Protein AF-A0A1W6MXY0-F1 (afdb_monomer)

Secondary structure (DSSP, 8-state):
-GGGGS-GGGS-HHHHHHHHHHHHHHHHHHHHH-GGG--HHHHHHHHHHHHHHHHHHHHHHHHHS-----

Solvent-accessible surface area (backbone atoms only — not comparable to full-atom values): 4138 Å² total; per-residue (Å²): 123,80,75,69,78,54,60,71,91,78,45,58,68,70,57,45,51,49,42,51,47,54,50,49,53,51,31,44,49,34,46,74,77,39,58,91,77,45,49,74,66,32,52,51,52,44,51,51,51,50,52,53,51,50,50,50,50,50,51,51,49,54,68,72,45,72,78,73,84,126

Mean predicted aligned error: 10.38 Å

Sequence (70 aa):
METCDKPVAEMATGDALKCAWDKGVDALSTVVHSPGSASINDWALAFLAALVLLNLLLLVLRLLLPSRPL

Organism: NCBI:txid655015

pLDDT: mean 76.12, std 10.46, range [47.69, 91.75]

Structure (mmCIF, N/CA/C/O backbone):
data_AF-A0A1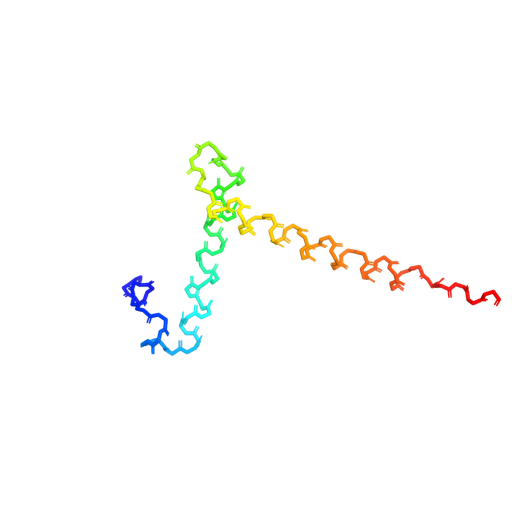W6MXY0-F1
#
_entry.id   AF-A0A1W6MXY0-F1
#
loop_
_atom_site.group_PDB
_atom_site.id
_atom_site.type_symbol
_atom_site.label_atom_id
_atom_site.label_alt_id
_atom_site.label_comp_id
_atom_site.label_asym_id
_atom_site.label_entity_id
_atom_site.label_seq_id
_atom_site.pdbx_PDB_ins_code
_atom_site.Cartn_x
_atom_site.Cartn_y
_atom_site.Cartn_z
_atom_site.occupancy
_atom_site.B_iso_or_equiv
_atom_site.auth_seq_id
_atom_site.auth_comp_id
_atom_site.auth_asym_id
_atom_site.auth_atom_id
_atom_site.pdbx_PDB_model_num
ATOM 1 N N . MET A 1 1 ? -2.074 -9.905 -19.144 1.00 48.75 1 MET A N 1
ATOM 2 C CA . MET A 1 1 ? -0.991 -9.155 -18.476 1.00 48.75 1 MET A CA 1
ATOM 3 C C . MET A 1 1 ? -0.320 -8.140 -19.409 1.00 48.75 1 MET A C 1
ATOM 5 O O . MET A 1 1 ? 0.231 -7.189 -18.896 1.00 48.75 1 MET A O 1
ATOM 9 N N . GLU A 1 2 ? -0.455 -8.245 -20.743 1.00 54.03 2 GLU A N 1
ATOM 10 C CA . GLU A 1 2 ? 0.054 -7.243 -21.715 1.00 54.03 2 GLU A CA 1
ATOM 11 C C . GLU A 1 2 ? -0.635 -5.866 -21.685 1.00 54.03 2 GLU A C 1
ATOM 13 O O . GLU A 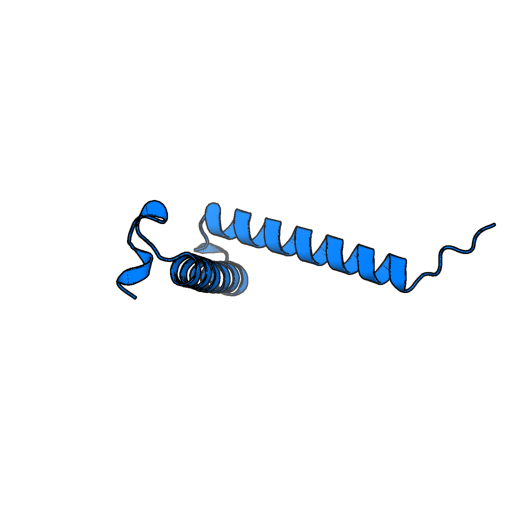1 2 ? -0.118 -4.892 -22.223 1.00 54.03 2 GLU A O 1
ATOM 18 N N . THR A 1 3 ? -1.823 -5.753 -21.092 1.00 54.53 3 THR A N 1
ATOM 19 C CA . THR A 1 3 ? -2.573 -4.491 -21.074 1.00 54.53 3 THR A CA 1
ATOM 20 C C . THR A 1 3 ? -2.053 -3.499 -20.039 1.00 54.53 3 THR A C 1
ATOM 22 O O . THR A 1 3 ? -2.220 -2.307 -20.252 1.00 54.53 3 THR A O 1
ATOM 25 N N . CYS A 1 4 ? -1.387 -3.952 -18.970 1.00 60.44 4 CYS A N 1
ATOM 26 C CA . CYS A 1 4 ? -0.939 -3.089 -17.869 1.00 60.44 4 CYS A CA 1
ATOM 27 C C . CYS A 1 4 ? 0.422 -2.400 -18.098 1.00 60.44 4 CYS A C 1
ATOM 29 O O . CYS A 1 4 ? 0.853 -1.628 -17.236 1.00 60.44 4 CYS A O 1
ATOM 31 N N . ASP A 1 5 ? 1.071 -2.666 -19.239 1.00 64.06 5 ASP A N 1
ATOM 32 C CA . ASP A 1 5 ? 2.331 -2.038 -19.670 1.00 64.06 5 ASP A CA 1
ATOM 33 C C . ASP A 1 5 ? 2.123 -0.823 -20.587 1.00 64.06 5 ASP A C 1
ATOM 35 O O . ASP A 1 5 ? 3.058 -0.065 -20.849 1.00 64.06 5 ASP A O 1
ATOM 39 N N . LYS A 1 6 ? 0.896 -0.606 -21.075 1.00 64.25 6 LYS A N 1
ATOM 40 C CA . LYS A 1 6 ? 0.572 0.561 -21.903 1.00 64.25 6 LYS A CA 1
ATOM 41 C C . LYS A 1 6 ? 0.479 1.832 -21.048 1.00 64.25 6 LYS A C 1
ATOM 43 O O . LYS A 1 6 ? 0.187 1.758 -19.855 1.00 64.25 6 LYS A O 1
ATOM 48 N N . PRO A 1 7 ? 0.721 3.024 -21.613 1.00 63.62 7 PRO A N 1
ATOM 49 C CA . PRO A 1 7 ? 0.494 4.267 -20.887 1.00 63.62 7 PRO A CA 1
ATOM 50 C C . PRO A 1 7 ? -0.994 4.413 -20.542 1.00 63.62 7 PRO A C 1
ATOM 52 O O . PRO A 1 7 ? -1.866 4.106 -21.352 1.00 63.62 7 PRO A O 1
ATOM 55 N N . VAL A 1 8 ? -1.292 4.927 -19.344 1.00 63.25 8 VAL A N 1
ATOM 56 C CA . VAL A 1 8 ? -2.669 5.083 -18.824 1.00 63.25 8 VAL A CA 1
ATOM 57 C C . VAL A 1 8 ? -3.564 5.892 -19.777 1.00 63.25 8 VAL A C 1
ATOM 59 O O . VAL A 1 8 ? -4.765 5.659 -19.837 1.00 63.25 8 VAL A O 1
ATOM 62 N N . ALA A 1 9 ? -2.976 6.798 -20.563 1.00 67.81 9 ALA A N 1
ATOM 63 C CA . ALA A 1 9 ? -3.670 7.599 -21.571 1.00 67.81 9 ALA A CA 1
ATOM 64 C C . ALA A 1 9 ? -4.250 6.780 -22.743 1.00 67.81 9 ALA A C 1
ATOM 66 O O . ALA A 1 9 ? -5.165 7.249 -23.414 1.00 67.81 9 ALA A O 1
ATOM 67 N N . GLU A 1 10 ? -3.738 5.573 -22.985 1.00 72.31 10 GLU A N 1
ATOM 68 C CA . GLU A 1 10 ? -4.180 4.680 -24.064 1.00 72.31 10 GLU A CA 1
ATOM 69 C C . GLU A 1 10 ? -5.076 3.535 -23.560 1.00 72.31 10 GLU A C 1
ATOM 71 O O . GLU A 1 10 ? -5.497 2.684 -24.346 1.00 72.31 10 GLU A O 1
ATOM 76 N N . MET A 1 11 ? -5.378 3.491 -22.258 1.00 69.69 11 MET A N 1
ATOM 77 C CA . MET A 1 11 ? -6.227 2.459 -21.664 1.00 69.69 11 MET A CA 1
ATOM 78 C C . MET A 1 11 ? -7.667 2.931 -21.483 1.00 69.69 11 MET A C 1
ATOM 80 O O . MET A 1 11 ? -7.933 4.081 -21.131 1.00 69.69 11 MET A O 1
ATOM 84 N N . ALA A 1 12 ? -8.611 1.999 -21.623 1.00 77.38 12 ALA A N 1
ATOM 85 C CA . ALA A 1 12 ? -9.949 2.205 -21.094 1.00 77.38 12 ALA A CA 1
ATOM 86 C C . ALA A 1 12 ? -9.867 2.367 -19.566 1.00 77.38 12 ALA A C 1
ATOM 88 O O . ALA A 1 12 ? -9.135 1.642 -18.890 1.00 77.38 12 ALA A O 1
ATOM 89 N N . THR A 1 13 ? -10.642 3.293 -19.000 1.00 72.38 13 THR A N 1
ATOM 90 C CA . THR A 1 13 ? -10.632 3.592 -17.556 1.00 72.38 13 THR A CA 1
ATOM 91 C C . THR A 1 13 ? -10.875 2.358 -16.687 1.00 72.38 13 THR A C 1
ATOM 93 O O . THR A 1 13 ? -10.260 2.234 -15.632 1.00 72.38 13 THR A O 1
ATOM 96 N N . GLY A 1 14 ? -11.715 1.420 -17.139 1.00 75.50 14 GLY A N 1
ATOM 97 C CA . GLY A 1 14 ? -11.942 0.145 -16.449 1.00 75.50 14 GLY A CA 1
ATOM 98 C C . GLY A 1 14 ? -10.697 -0.746 -16.377 1.00 75.50 14 GLY A C 1
ATOM 99 O O . GLY A 1 14 ? -10.424 -1.330 -15.329 1.00 75.50 14 GLY A O 1
ATOM 100 N N . ASP A 1 15 ? -9.903 -0.794 -17.447 1.00 75.94 15 ASP A N 1
ATOM 101 C CA . ASP A 1 15 ? -8.662 -1.574 -17.494 1.00 75.94 15 ASP A CA 1
ATOM 102 C C . ASP A 1 15 ? -7.552 -0.901 -16.681 1.00 75.94 15 ASP A C 1
ATOM 104 O O . ASP A 1 15 ? -6.824 -1.576 -15.956 1.00 75.94 15 ASP A O 1
ATOM 108 N N . ALA A 1 16 ? -7.482 0.434 -16.709 1.00 75.31 16 ALA A N 1
ATOM 109 C CA . ALA A 1 16 ? -6.544 1.201 -15.893 1.00 75.31 16 ALA A CA 1
ATOM 110 C C . ALA A 1 16 ? -6.793 1.005 -14.387 1.00 75.31 16 ALA A C 1
ATOM 112 O O . ALA A 1 16 ? -5.850 0.778 -13.626 1.00 75.31 16 ALA A O 1
ATOM 113 N N . LEU A 1 17 ? -8.060 1.041 -13.957 1.00 77.31 17 LEU A N 1
ATOM 114 C CA . LEU A 1 17 ? -8.455 0.766 -12.571 1.00 77.31 17 LEU A CA 1
ATOM 115 C C . LEU A 1 17 ? -8.099 -0.660 -12.154 1.00 77.31 17 LEU A C 1
ATOM 117 O O . LEU A 1 17 ? -7.585 -0.866 -11.056 1.00 77.31 17 LEU A O 1
ATOM 121 N N . LYS A 1 18 ? -8.328 -1.635 -13.036 1.00 80.44 18 LYS A N 1
ATOM 122 C CA . LYS A 1 18 ? -7.990 -3.034 -12.773 1.00 80.44 18 LYS A CA 1
ATOM 123 C C . LYS A 1 18 ? -6.478 -3.240 -12.649 1.00 80.44 18 LYS A C 1
ATOM 125 O O . LYS A 1 18 ? -6.029 -3.871 -11.701 1.00 80.44 18 LYS A O 1
ATOM 130 N N . CYS A 1 19 ? -5.689 -2.624 -13.527 1.00 78.88 19 CYS A N 1
ATOM 131 C CA . CYS A 1 19 ? -4.229 -2.654 -13.448 1.00 78.88 19 CYS A CA 1
ATOM 132 C C . CYS A 1 19 ? -3.689 -1.964 -12.187 1.00 78.88 19 CYS A C 1
ATOM 134 O O . CYS A 1 19 ? -2.740 -2.451 -11.575 1.00 78.88 19 CYS A O 1
ATOM 136 N N . ALA A 1 20 ? -4.280 -0.834 -11.788 1.00 77.38 20 ALA A N 1
ATOM 137 C CA . ALA A 1 20 ? -3.910 -0.148 -10.553 1.00 77.38 20 ALA A CA 1
ATOM 138 C C . ALA A 1 20 ? -4.246 -0.994 -9.316 1.00 77.38 20 ALA A C 1
ATOM 140 O O . ALA A 1 20 ? -3.449 -1.050 -8.382 1.00 77.38 20 ALA A O 1
ATOM 141 N N . TRP A 1 21 ? -5.394 -1.677 -9.331 1.00 81.50 21 TRP A N 1
ATOM 142 C CA . TRP A 1 21 ? -5.797 -2.599 -8.274 1.00 81.50 21 TRP A CA 1
ATOM 143 C C . TRP A 1 21 ? -4.830 -3.776 -8.147 1.00 81.50 21 TRP A C 1
ATOM 145 O O . TRP A 1 21 ? -4.310 -4.014 -7.060 1.00 81.50 21 TRP A O 1
ATOM 155 N N . ASP A 1 22 ? -4.523 -4.454 -9.255 1.00 81.50 22 ASP A N 1
ATOM 156 C CA . ASP A 1 22 ? -3.614 -5.603 -9.251 1.00 81.50 22 ASP A CA 1
ATOM 157 C C . ASP A 1 22 ? -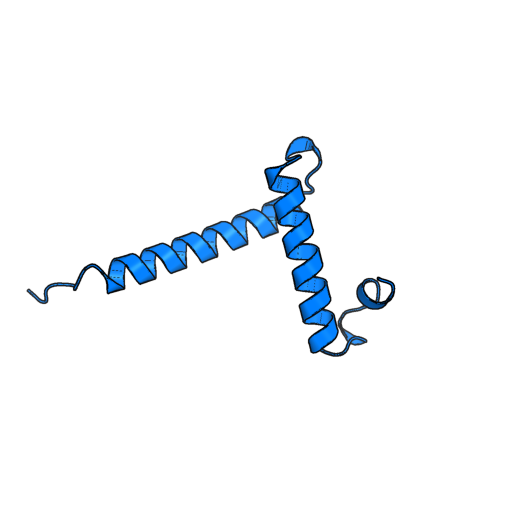2.206 -5.198 -8.776 1.00 81.50 22 ASP A C 1
ATOM 159 O O . ASP A 1 22 ? -1.636 -5.863 -7.911 1.00 81.50 22 ASP A O 1
ATOM 163 N N . LYS A 1 23 ? -1.678 -4.050 -9.238 1.00 76.12 23 LYS A N 1
ATOM 164 C CA . LYS A 1 23 ? -0.396 -3.506 -8.744 1.00 76.12 23 LYS A CA 1
ATOM 165 C C . LYS A 1 23 ? -0.447 -3.131 -7.263 1.00 76.12 23 LYS A C 1
ATOM 167 O O . LYS A 1 23 ? 0.524 -3.348 -6.545 1.00 76.12 23 LYS A O 1
ATOM 172 N N . GLY A 1 24 ? -1.559 -2.566 -6.798 1.00 73.50 24 GLY A N 1
ATOM 173 C CA . GLY A 1 24 ? -1.737 -2.204 -5.393 1.00 73.50 24 GLY A CA 1
ATOM 174 C C . GLY A 1 24 ? -1.756 -3.423 -4.471 1.00 73.50 24 GLY A C 1
ATOM 175 O O . GLY A 1 24 ? -1.123 -3.403 -3.415 1.00 73.50 24 GLY A O 1
ATOM 176 N N . VAL A 1 25 ? -2.441 -4.496 -4.878 1.00 80.75 25 VAL A N 1
ATOM 177 C CA . VAL A 1 25 ? -2.492 -5.760 -4.126 1.00 80.75 25 VAL A CA 1
ATOM 178 C C . VAL A 1 25 ? -1.115 -6.422 -4.072 1.00 80.75 25 VAL A C 1
ATOM 180 O O . VAL A 1 25 ? -0.705 -6.880 -3.005 1.00 80.75 25 VAL A O 1
ATOM 183 N N . ASP A 1 26 ? -0.384 -6.433 -5.186 1.00 78.69 26 ASP A N 1
ATOM 184 C CA . ASP A 1 26 ? 0.947 -7.041 -5.255 1.00 78.69 26 ASP A CA 1
ATOM 185 C C . ASP A 1 26 ? 1.987 -6.260 -4.428 1.00 78.69 26 ASP A C 1
ATOM 187 O O . ASP A 1 26 ? 2.757 -6.845 -3.661 1.00 78.69 26 ASP A O 1
ATOM 191 N N . ALA A 1 27 ? 1.936 -4.923 -4.473 1.00 73.12 27 ALA A N 1
ATOM 192 C CA . ALA A 1 27 ? 2.770 -4.054 -3.641 1.00 73.12 27 ALA A CA 1
ATOM 193 C C . ALA A 1 27 ? 2.497 -4.262 -2.142 1.00 73.12 27 ALA A C 1
ATOM 195 O O . ALA A 1 27 ? 3.429 -4.409 -1.347 1.00 73.12 27 ALA A O 1
ATOM 196 N N . LEU A 1 28 ? 1.220 -4.337 -1.747 1.00 73.56 28 LEU A N 1
ATOM 197 C CA . LEU A 1 28 ? 0.838 -4.607 -0.360 1.00 73.56 28 LEU A CA 1
ATOM 198 C C . LEU A 1 28 ? 1.311 -5.997 0.087 1.00 73.56 28 LEU A C 1
ATOM 200 O O . LEU A 1 28 ? 1.866 -6.141 1.176 1.00 73.56 28 LEU A O 1
ATOM 204 N N . SER A 1 29 ? 1.133 -7.009 -0.764 1.00 78.19 29 SER A N 1
ATOM 205 C CA . SER A 1 29 ? 1.604 -8.371 -0.507 1.00 78.19 29 SER A CA 1
ATOM 206 C C . SER A 1 29 ? 3.121 -8.416 -0.308 1.00 78.19 29 SER A C 1
ATOM 208 O O . SER A 1 29 ? 3.595 -9.039 0.647 1.00 78.19 29 SER A O 1
ATOM 210 N N . THR A 1 30 ? 3.869 -7.695 -1.147 1.00 73.00 30 THR A N 1
ATOM 211 C CA . THR A 1 30 ? 5.334 -7.602 -1.090 1.00 73.00 30 TH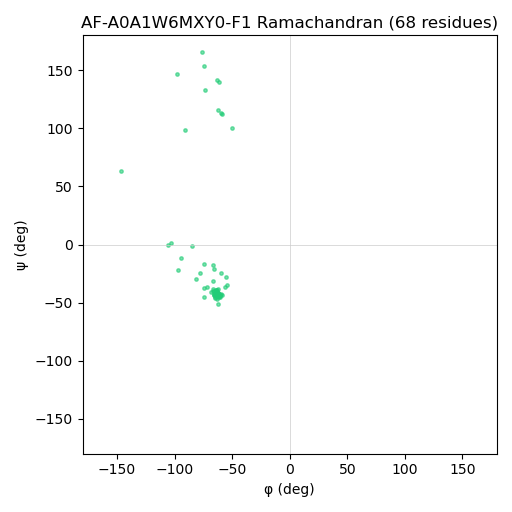R A CA 1
ATOM 212 C C . THR A 1 30 ? 5.806 -6.932 0.196 1.00 73.00 30 THR A C 1
ATOM 214 O O . THR A 1 30 ? 6.686 -7.465 0.869 1.00 73.00 30 THR A O 1
ATOM 217 N N . VAL A 1 31 ? 5.194 -5.817 0.604 1.00 75.69 31 VAL A N 1
ATOM 218 C CA . VAL A 1 31 ? 5.535 -5.140 1.869 1.00 75.69 31 VAL A CA 1
ATOM 219 C C . VAL A 1 31 ? 5.262 -6.039 3.082 1.00 75.69 31 VAL A C 1
ATOM 221 O O . VAL A 1 31 ? 6.054 -6.052 4.023 1.00 75.69 31 VAL A O 1
ATOM 224 N N . VAL A 1 32 ? 4.173 -6.814 3.063 1.00 79.62 32 VAL A N 1
ATOM 225 C CA . VAL A 1 32 ? 3.786 -7.689 4.183 1.00 79.62 32 VAL A CA 1
ATOM 226 C C . VAL A 1 32 ? 4.670 -8.936 4.278 1.00 79.62 32 VAL A C 1
ATOM 228 O O . VAL A 1 32 ? 5.102 -9.293 5.374 1.00 79.62 32 VAL A O 1
ATOM 231 N N . HIS A 1 33 ? 4.945 -9.607 3.157 1.00 80.25 33 HIS A N 1
ATOM 232 C CA . HIS A 1 33 ? 5.628 -10.908 3.157 1.00 80.25 33 HIS A CA 1
ATOM 233 C C . HIS A 1 33 ? 7.133 -10.812 2.899 1.00 80.25 33 HIS A C 1
ATOM 235 O O . HIS A 1 33 ? 7.878 -11.736 3.225 1.00 80.25 33 HIS A O 1
ATOM 241 N N . SER A 1 34 ? 7.610 -9.734 2.284 1.00 77.44 34 SER A N 1
ATOM 242 C CA . SER A 1 34 ? 9.019 -9.554 1.917 1.00 77.44 34 SER A CA 1
ATOM 243 C C . SER A 1 34 ? 9.427 -8.076 2.005 1.00 77.44 34 SER A C 1
ATOM 245 O O . SER A 1 34 ? 9.837 -7.470 1.015 1.00 77.44 34 SER A O 1
ATOM 247 N N . PRO A 1 35 ? 9.376 -7.472 3.209 1.00 73.38 35 PRO A N 1
ATOM 248 C CA . PRO A 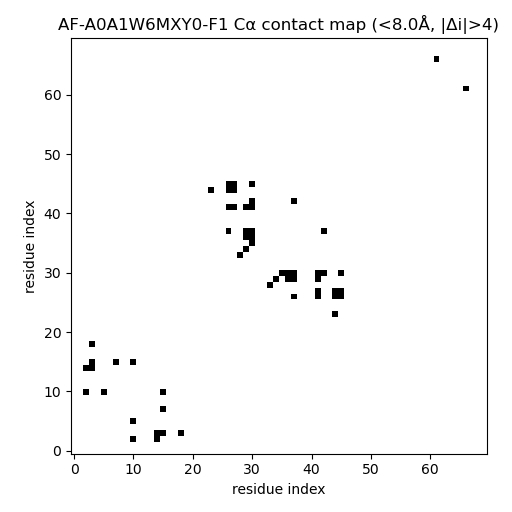1 35 ? 9.627 -6.040 3.397 1.00 73.38 35 PRO A CA 1
ATOM 249 C C . PRO A 1 35 ? 11.026 -5.594 2.942 1.00 73.38 35 PRO A C 1
ATOM 251 O O . PRO A 1 35 ? 11.216 -4.430 2.601 1.00 73.38 35 PRO A O 1
ATOM 254 N N . GLY A 1 36 ? 12.004 -6.508 2.910 1.00 75.38 36 GLY A N 1
ATOM 255 C CA . GLY A 1 36 ? 13.369 -6.233 2.451 1.00 75.38 36 GLY A CA 1
ATOM 256 C C . GLY A 1 36 ? 13.529 -6.098 0.931 1.00 75.38 36 GLY A C 1
ATOM 257 O O . GLY A 1 36 ? 14.541 -5.561 0.490 1.00 75.38 36 GLY A O 1
ATOM 258 N N . SER A 1 37 ? 12.558 -6.558 0.133 1.00 77.00 37 SER A N 1
ATOM 259 C CA . SER A 1 37 ? 12.554 -6.423 -1.334 1.00 77.00 37 SER A CA 1
ATOM 260 C C . SER A 1 37 ? 11.569 -5.368 -1.844 1.00 77.00 37 SER A C 1
ATOM 262 O O . SER A 1 37 ? 11.471 -5.165 -3.051 1.00 77.00 37 SER A O 1
ATOM 264 N N . ALA A 1 38 ? 10.829 -4.713 -0.946 1.00 75.38 38 ALA A N 1
ATOM 265 C CA . ALA A 1 38 ? 9.847 -3.697 -1.299 1.00 75.38 38 ALA A CA 1
ATOM 266 C C . ALA A 1 38 ? 10.524 -2.390 -1.741 1.00 75.38 38 ALA A C 1
ATOM 268 O O . ALA A 1 38 ? 11.437 -1.880 -1.082 1.00 75.38 38 ALA A O 1
ATOM 269 N N . SER A 1 39 ? 10.058 -1.824 -2.852 1.00 81.06 39 SER A N 1
ATOM 270 C CA . SER A 1 39 ? 10.542 -0.546 -3.371 1.00 81.06 39 SER A CA 1
ATOM 271 C C . SER A 1 39 ? 9.985 0.643 -2.573 1.00 81.06 39 SER A C 1
ATOM 273 O O . SER A 1 39 ? 9.004 0.526 -1.837 1.00 81.06 39 SER A O 1
ATOM 275 N N . ILE A 1 40 ? 10.573 1.835 -2.745 1.00 82.31 40 ILE A N 1
ATOM 276 C CA . ILE A 1 40 ? 10.074 3.082 -2.124 1.00 82.31 40 ILE A CA 1
ATOM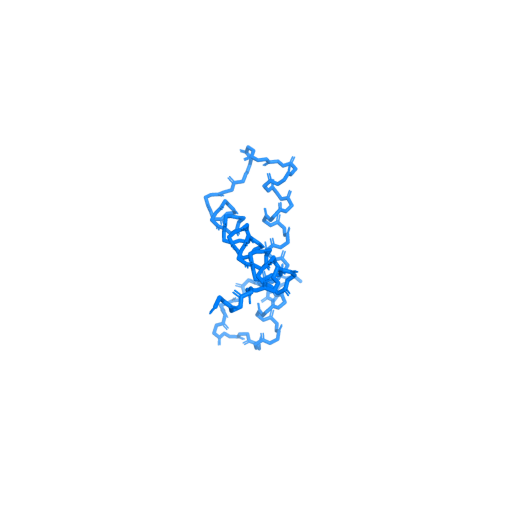 277 C C . ILE A 1 40 ? 8.606 3.340 -2.501 1.00 82.31 40 ILE A C 1
ATOM 279 O O . ILE A 1 40 ? 7.824 3.816 -1.679 1.00 82.31 40 ILE A O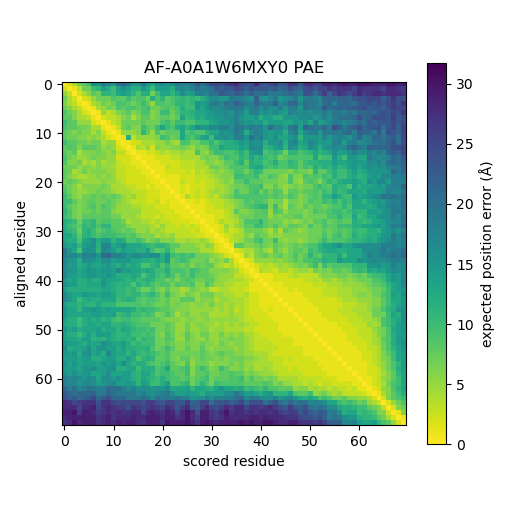 1
ATOM 283 N N . ASN A 1 41 ? 8.225 3.003 -3.735 1.00 77.19 41 ASN A N 1
ATOM 284 C CA . ASN A 1 41 ? 6.856 3.152 -4.211 1.00 77.19 41 ASN A CA 1
ATOM 285 C C . ASN A 1 41 ? 5.884 2.208 -3.482 1.00 77.19 41 ASN A C 1
ATOM 287 O O . ASN A 1 41 ? 4.780 2.623 -3.134 1.00 77.19 41 ASN A O 1
ATOM 291 N N . ASP A 1 42 ? 6.307 0.977 -3.182 1.00 76.50 42 ASP A N 1
ATOM 292 C CA . ASP A 1 42 ? 5.478 0.006 -2.455 1.00 76.50 42 ASP A CA 1
ATOM 293 C C . ASP A 1 42 ? 5.229 0.464 -1.014 1.00 76.50 42 ASP A C 1
ATOM 295 O O . ASP A 1 42 ? 4.103 0.404 -0.520 1.00 76.50 42 ASP A O 1
ATOM 299 N N . TRP A 1 43 ? 6.253 1.028 -0.365 1.00 81.62 43 TRP A N 1
ATOM 300 C CA . TRP A 1 43 ? 6.118 1.647 0.955 1.00 81.62 43 TRP A CA 1
ATOM 301 C C . TRP A 1 43 ? 5.198 2.870 0.948 1.00 81.62 43 TRP A C 1
ATOM 303 O O . TRP A 1 43 ? 4.387 3.029 1.862 1.00 81.62 43 TRP A O 1
ATOM 313 N N . ALA A 1 44 ? 5.282 3.721 -0.079 1.00 84.50 44 ALA A N 1
ATOM 314 C CA . ALA A 1 44 ? 4.397 4.876 -0.218 1.00 84.50 44 ALA A CA 1
ATOM 315 C C . ALA A 1 44 ? 2.928 4.449 -0.376 1.00 84.50 44 ALA A C 1
ATOM 317 O O . ALA A 1 44 ? 2.047 4.997 0.292 1.00 84.50 44 ALA A O 1
ATOM 318 N N . LEU A 1 45 ? 2.668 3.435 -1.207 1.00 80.50 45 LEU A N 1
ATOM 319 C CA . LEU A 1 45 ? 1.336 2.855 -1.388 1.00 80.50 45 LEU A CA 1
ATOM 320 C C . LEU A 1 45 ? 0.813 2.213 -0.098 1.00 80.50 45 LEU A C 1
ATOM 322 O O . LEU A 1 45 ? -0.326 2.475 0.294 1.00 80.50 45 LEU A O 1
ATOM 326 N N . ALA A 1 46 ? 1.642 1.433 0.597 1.00 82.00 46 ALA A N 1
ATOM 327 C CA . ALA A 1 46 ? 1.272 0.815 1.868 1.00 82.00 46 ALA A CA 1
ATOM 328 C C . ALA A 1 46 ? 0.951 1.863 2.948 1.00 82.00 46 ALA A C 1
ATOM 330 O O . ALA A 1 46 ? -0.039 1.730 3.670 1.00 82.00 46 ALA A O 1
ATOM 331 N N . PHE A 1 47 ? 1.737 2.941 3.032 1.00 85.69 47 PHE A N 1
ATOM 332 C CA . PHE A 1 47 ? 1.496 4.032 3.977 1.00 85.69 47 PHE A CA 1
ATOM 333 C C . PHE A 1 47 ? 0.200 4.792 3.668 1.00 85.69 47 PHE A C 1
ATOM 335 O O . PHE A 1 47 ? -0.591 5.060 4.574 1.00 85.69 47 PHE A O 1
ATOM 342 N N . LEU A 1 48 ? -0.065 5.090 2.392 1.00 87.00 48 LEU A N 1
ATOM 343 C CA . LEU A 1 48 ? -1.327 5.700 1.966 1.00 87.00 48 LEU A CA 1
ATOM 344 C C . LEU A 1 48 ? -2.526 4.806 2.305 1.00 87.00 48 LEU A C 1
ATOM 346 O O . LEU A 1 48 ? -3.511 5.294 2.861 1.00 87.00 48 LEU A O 1
ATOM 350 N N . ALA A 1 49 ? -2.432 3.501 2.039 1.00 84.62 49 ALA A N 1
ATOM 351 C CA . ALA A 1 49 ? -3.475 2.544 2.397 1.00 84.62 49 ALA A CA 1
ATOM 352 C C . ALA A 1 49 ? -3.726 2.516 3.916 1.00 84.62 49 ALA A C 1
ATOM 354 O O . ALA A 1 49 ? -4.879 2.547 4.355 1.00 84.62 49 ALA A O 1
ATOM 355 N N . ALA A 1 50 ? -2.663 2.539 4.7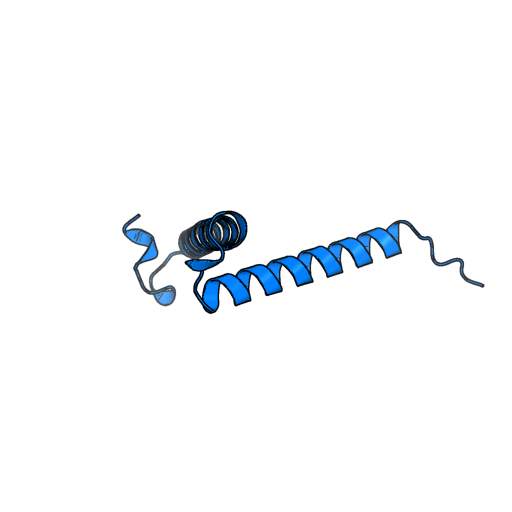26 1.00 86.75 50 ALA A N 1
ATOM 356 C CA . ALA A 1 50 ? -2.763 2.593 6.182 1.00 86.75 50 ALA A CA 1
ATOM 357 C C . ALA A 1 50 ? -3.434 3.887 6.678 1.00 86.75 50 ALA A C 1
ATOM 359 O O . ALA A 1 50 ? -4.289 3.829 7.562 1.00 86.75 50 ALA A O 1
ATOM 360 N N . LEU A 1 51 ? -3.109 5.044 6.091 1.00 90.00 51 LEU A N 1
ATOM 361 C CA . LEU A 1 51 ? -3.758 6.318 6.422 1.00 90.00 51 LEU A CA 1
ATOM 362 C C . LEU A 1 51 ? -5.251 6.316 6.080 1.00 90.00 51 LEU A C 1
ATOM 364 O O . LEU A 1 51 ? -6.060 6.811 6.867 1.00 90.00 51 LEU A O 1
ATOM 368 N N . VAL A 1 52 ? -5.628 5.746 4.933 1.00 88.81 52 VAL A N 1
ATOM 369 C CA . VAL A 1 52 ? -7.038 5.610 4.541 1.00 88.81 52 VAL A CA 1
ATOM 370 C C . VAL A 1 52 ? -7.782 4.716 5.531 1.00 88.81 52 VAL A C 1
ATOM 372 O O . VAL A 1 52 ? -8.844 5.104 6.017 1.00 88.81 52 VAL A O 1
ATOM 375 N N . LEU A 1 53 ? -7.211 3.564 5.891 1.00 87.44 53 LEU A N 1
ATOM 376 C CA . LEU A 1 53 ? -7.786 2.663 6.894 1.00 87.44 53 LEU A CA 1
ATOM 377 C C . LEU A 1 53 ? -7.919 3.336 8.263 1.00 87.44 53 LEU A C 1
ATOM 379 O O . LEU A 1 53 ? -8.968 3.225 8.896 1.00 87.44 53 LEU A O 1
ATOM 383 N N . LEU A 1 54 ? -6.898 4.077 8.701 1.00 91.75 54 LEU A N 1
ATOM 384 C CA . LEU A 1 54 ? -6.937 4.828 9.954 1.00 91.75 54 LEU A CA 1
ATOM 385 C C . LEU A 1 54 ? -8.053 5.878 9.934 1.00 91.75 54 LEU A C 1
ATOM 387 O O . LEU A 1 54 ? -8.803 6.000 10.900 1.00 91.75 54 LEU A O 1
ATOM 391 N N . ASN A 1 55 ? -8.201 6.610 8.832 1.00 91.44 55 ASN A N 1
ATOM 392 C CA . ASN A 1 55 ? -9.252 7.612 8.695 1.00 91.44 55 ASN A CA 1
ATOM 393 C C . ASN A 1 55 ? -10.654 6.979 8.700 1.00 91.44 55 ASN A C 1
ATOM 395 O O . ASN A 1 55 ? -11.551 7.470 9.384 1.00 91.44 55 ASN A O 1
ATOM 399 N N . LEU A 1 56 ? -10.838 5.852 8.004 1.00 90.06 56 LEU A N 1
ATOM 400 C CA . LEU A 1 56 ? -12.087 5.084 8.046 1.00 90.06 56 LEU A CA 1
ATOM 401 C C . LEU A 1 56 ? -12.397 4.594 9.463 1.00 90.06 56 LEU A C 1
ATOM 403 O O . LEU A 1 56 ? -13.531 4.721 9.920 1.00 90.06 56 LEU A O 1
ATOM 407 N N . LEU A 1 57 ? -11.392 4.094 10.184 1.00 90.25 57 LEU A N 1
ATOM 408 C CA . LEU A 1 57 ? -11.539 3.661 11.570 1.00 90.25 57 LEU A CA 1
ATOM 409 C C . LEU A 1 57 ? -11.960 4.823 12.478 1.00 90.25 57 LEU A C 1
ATOM 411 O O . LEU A 1 57 ? -12.874 4.669 13.284 1.00 90.25 57 LEU A O 1
ATOM 415 N N . LEU A 1 58 ? -11.345 5.999 12.323 1.00 89.94 58 LEU A N 1
ATOM 416 C CA . LEU A 1 58 ? -11.728 7.209 13.054 1.00 89.94 58 LEU A CA 1
ATOM 417 C C . LEU A 1 58 ? -13.155 7.655 12.720 1.00 89.94 58 LEU A C 1
ATOM 419 O O . LEU A 1 58 ? -13.885 8.080 13.614 1.00 89.94 58 LEU A O 1
ATOM 423 N N . LEU A 1 59 ? -13.571 7.547 11.457 1.00 89.25 59 LEU A N 1
ATOM 424 C CA . LEU A 1 59 ? -14.931 7.866 11.031 1.00 89.25 59 LEU A CA 1
ATOM 425 C C . LEU A 1 59 ? -15.949 6.907 11.662 1.00 89.25 59 LEU A C 1
ATOM 427 O O . LEU A 1 59 ? -16.950 7.357 12.215 1.00 89.25 59 LEU A O 1
ATOM 431 N N . VAL A 1 60 ? -15.665 5.603 11.646 1.00 88.31 60 VAL A N 1
ATOM 432 C CA . VAL A 1 60 ? -16.486 4.575 12.302 1.00 88.31 60 VAL A CA 1
ATOM 433 C C . VAL A 1 60 ? -16.532 4.801 13.812 1.00 88.31 60 VAL A C 1
ATOM 435 O O . VAL A 1 60 ? -17.604 4.744 14.404 1.00 88.31 60 VAL A O 1
ATOM 438 N N . LEU A 1 61 ? -15.404 5.138 14.437 1.00 87.94 61 LEU A N 1
ATOM 439 C CA . LEU A 1 61 ? -15.349 5.458 15.861 1.00 87.94 61 LEU A CA 1
ATOM 440 C C . LEU A 1 61 ? -16.203 6.689 16.194 1.00 87.94 61 LEU A C 1
ATOM 442 O O . LEU A 1 61 ? -16.931 6.670 17.179 1.00 87.94 61 LEU A O 1
ATOM 446 N N . ARG A 1 62 ? -16.168 7.735 15.360 1.00 83.62 62 ARG A N 1
ATOM 447 C CA . ARG A 1 62 ? -17.043 8.914 15.498 1.00 83.62 62 ARG A CA 1
ATOM 448 C C . ARG A 1 62 ? -18.519 8.600 15.263 1.00 83.62 62 ARG A C 1
ATOM 450 O O . ARG A 1 62 ? -19.365 9.254 15.854 1.00 83.62 62 ARG A O 1
ATOM 457 N N . LEU A 1 63 ? -18.833 7.638 14.400 1.00 79.50 63 LEU A N 1
ATOM 458 C CA . LEU A 1 63 ? -20.204 7.162 14.197 1.00 79.50 63 LEU A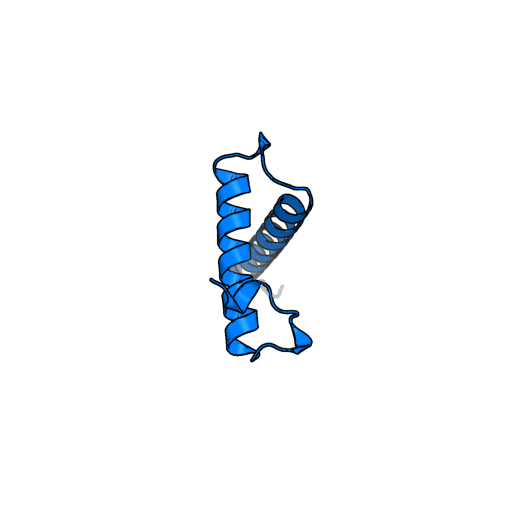 CA 1
ATOM 459 C C . LEU A 1 63 ? -20.700 6.341 15.399 1.00 79.50 63 LEU A C 1
ATOM 461 O O . LEU A 1 63 ? -21.869 6.431 15.760 1.00 79.50 63 LEU A O 1
ATOM 465 N N . LEU A 1 64 ? -19.816 5.552 16.016 1.00 78.81 64 LEU A N 1
ATOM 466 C CA . LEU A 1 64 ? -20.123 4.676 17.152 1.00 78.81 64 LEU A CA 1
ATOM 467 C C . LEU A 1 64 ? -20.134 5.402 18.501 1.00 78.81 64 LEU A C 1
ATOM 469 O O . LEU A 1 64 ? -20.859 4.985 19.403 1.00 78.81 64 LEU A O 1
ATOM 473 N N . LEU A 1 65 ? -19.344 6.465 18.660 1.00 71.62 65 LEU A N 1
ATOM 474 C CA . LEU A 1 65 ? -19.441 7.374 19.796 1.00 71.62 65 LEU A CA 1
ATOM 475 C C . LEU A 1 65 ? -20.415 8.486 19.408 1.00 71.62 65 LEU A C 1
ATOM 477 O O . LEU A 1 65 ? -19.992 9.434 18.747 1.00 71.62 65 LEU A O 1
ATOM 481 N N . PRO A 1 66 ? -21.696 8.429 19.817 1.00 61.16 66 PRO A N 1
ATOM 482 C CA . PRO A 1 66 ? -22.557 9.581 19.662 1.00 61.16 66 PRO A CA 1
ATOM 483 C C . PRO A 1 66 ? -21.903 10.713 20.448 1.00 61.16 66 PRO A C 1
ATOM 485 O O . PRO A 1 66 ? -21.782 10.645 21.675 1.00 61.16 66 PRO A O 1
ATOM 488 N N . SER A 1 67 ? -21.434 11.733 19.731 1.00 62.00 67 SER A N 1
ATOM 489 C CA . SER A 1 67 ? -21.115 13.034 20.297 1.00 62.00 67 SER A CA 1
ATOM 490 C C . SER A 1 67 ? -22.332 13.438 21.114 1.00 62.00 67 SER A C 1
ATOM 492 O O . SER A 1 67 ? -23.344 13.819 20.535 1.00 62.00 67 SER A O 1
ATOM 494 N N . ARG A 1 68 ? -22.290 13.264 22.440 1.00 55.84 68 ARG A N 1
ATOM 495 C CA . ARG A 1 68 ? -23.319 13.812 23.320 1.00 55.84 68 ARG A CA 1
ATOM 496 C C . ARG A 1 68 ? -23.281 15.320 23.078 1.00 55.84 68 ARG A C 1
ATOM 498 O O . ARG A 1 68 ? -22.246 15.913 23.392 1.00 55.84 68 ARG A O 1
ATOM 505 N N . PRO A 1 69 ? -24.316 15.939 22.485 1.00 55.94 69 PRO A N 1
ATOM 506 C CA . PRO A 1 69 ? -24.428 17.379 22.590 1.00 55.94 69 PRO A CA 1
ATOM 507 C C . PRO A 1 69 ? -24.589 17.670 24.088 1.00 55.94 69 PRO A C 1
ATOM 509 O O . PRO A 1 69 ? -25.502 17.144 24.727 1.00 55.94 69 PRO A O 1
ATOM 512 N N . LEU A 1 70 ? -23.604 18.373 24.648 1.00 47.69 70 LEU A N 1
ATOM 513 C CA . LEU A 1 70 ? -23.685 19.001 25.966 1.00 47.69 70 LEU A CA 1
ATOM 514 C C . LEU A 1 70 ? -24.698 20.145 25.916 1.00 47.69 70 LEU A C 1
ATOM 516 O O . LEU A 1 70 ? -24.705 20.858 24.885 1.00 47.69 70 LEU A O 1
#

Foldseek 3Di:
DVQLPDPPVPDDPVVVVVSVVVVLVVLCVCCVPPVVPHDPVSVVSNVVVVVVVVVVVVVVVCVVPPPPPD

Nearest PDB structures (foldseek):
  7ls2-assembly1_b2  TM=4.424E-01  e=6.250E+00  Mus musculus

Radius of gyration: 17.35 Å; Cα contacts (8 Å, |Δi|>4): 29; chains: 1; bounding box: 38×30×50 Å